Protein AF-A0A2V8FXN0-F1 (afdb_mono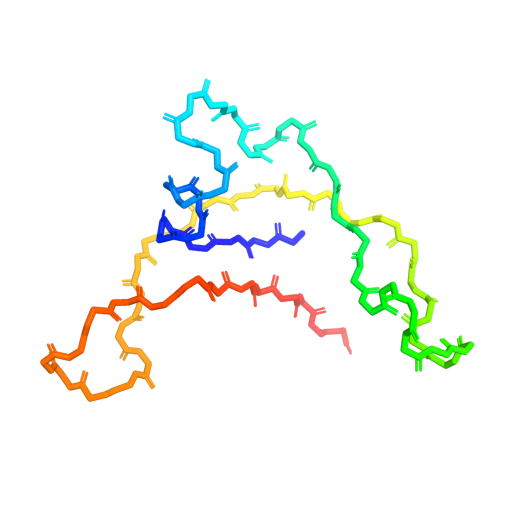mer_lite)

Foldseek 3Di:
DEKEPQQCCVPPVPHDLQVDWDFPCVVVDDVRGDDTHGHHYYDYFDCPDDPPDDGHIDDDDDDD

Radius of gyration: 13.01 Å; chains: 1; bounding box: 35×25×33 Å

Secondary structure (DSSP, 8-state):
-EEEHHHHHHH-TTS-GGG-EE-SSTTS-GGG----EE--EEE-----S-TTSPPPP-EE----

pLDDT: mean 91.87, std 6.37, range [66.19, 97.94]

Structure (mmCIF, N/CA/C/O backbone):
data_AF-A0A2V8FXN0-F1
#
_entry.id   AF-A0A2V8FXN0-F1
#
loop_
_atom_site.group_PDB
_atom_site.id
_atom_site.type_symbol
_atom_site.label_atom_id
_atom_site.label_alt_id
_atom_site.label_comp_id
_atom_site.label_asym_id
_atom_site.label_entity_id
_atom_site.label_seq_id
_atom_site.pdbx_PDB_ins_code
_atom_site.Cartn_x
_atom_site.Cartn_y
_atom_site.Cartn_z
_atom_site.occupancy
_atom_site.B_iso_or_equiv
_atom_site.auth_seq_id
_atom_site.auth_comp_id
_atom_site.auth_asym_id
_atom_site.auth_atom_id
_atom_site.pdbx_PDB_model_num
ATOM 1 N N . MET A 1 1 ? 0.419 4.053 -5.170 1.00 94.31 1 MET A N 1
ATOM 2 C CA . MET A 1 1 ? -0.149 2.697 -4.974 1.00 94.31 1 MET A CA 1
ATOM 3 C C . MET A 1 1 ? -1.255 2.778 -3.938 1.00 94.31 1 MET A C 1
ATOM 5 O O . MET A 1 1 ? -1.185 3.641 -3.072 1.00 94.31 1 MET A O 1
ATOM 9 N N . ILE A 1 2 ? -2.260 1.912 -4.029 1.00 96.81 2 ILE A N 1
ATOM 10 C CA . ILE A 1 2 ? -3.351 1.823 -3.047 1.00 96.81 2 ILE A CA 1
ATOM 11 C C . ILE A 1 2 ? -3.310 0.433 -2.402 1.00 96.81 2 ILE A C 1
ATOM 13 O O . ILE A 1 2 ? -2.983 -0.535 -3.085 1.00 96.81 2 ILE A O 1
ATOM 17 N N . ILE A 1 3 ? -3.630 0.322 -1.113 1.00 97.38 3 ILE A N 1
ATOM 18 C CA . ILE A 1 3 ? -3.729 -0.962 -0.393 1.00 97.38 3 ILE A CA 1
ATOM 19 C C . ILE A 1 3 ? -5.135 -1.158 0.187 1.00 97.38 3 ILE A C 1
ATOM 21 O O . ILE A 1 3 ? -5.882 -0.191 0.313 1.00 97.38 3 ILE A O 1
ATOM 25 N N . ASN A 1 4 ? -5.515 -2.381 0.558 1.00 97.69 4 ASN A N 1
ATOM 26 C CA . ASN A 1 4 ? -6.765 -2.610 1.293 1.00 97.69 4 ASN A CA 1
ATOM 27 C C . ASN A 1 4 ? -6.602 -2.503 2.821 1.00 97.69 4 ASN A C 1
ATOM 29 O O . ASN A 1 4 ? -5.491 -2.533 3.360 1.00 97.69 4 ASN A O 1
ATOM 33 N N . GLN A 1 5 ? -7.729 -2.410 3.532 1.00 97.56 5 GLN A N 1
ATOM 34 C CA . GLN A 1 5 ? -7.752 -2.333 4.994 1.00 97.56 5 GLN A CA 1
ATOM 35 C C . GLN A 1 5 ? -7.125 -3.566 5.666 1.00 97.56 5 GLN A C 1
ATOM 37 O O . GLN A 1 5 ? -6.456 -3.416 6.687 1.00 97.56 5 GLN A O 1
ATOM 42 N N . ALA A 1 6 ? -7.284 -4.769 5.107 1.00 97.50 6 ALA A N 1
ATOM 43 C CA . ALA A 1 6 ? -6.655 -5.979 5.636 1.00 97.50 6 ALA A CA 1
ATOM 44 C C . ALA A 1 6 ? -5.121 -5.878 5.647 1.00 97.50 6 ALA A C 1
ATOM 46 O O . ALA A 1 6 ? -4.482 -6.260 6.629 1.00 97.50 6 ALA A O 1
ATOM 47 N N . MET A 1 7 ? -4.523 -5.311 4.595 1.00 97.56 7 MET A N 1
ATOM 48 C CA . MET A 1 7 ? -3.085 -5.048 4.545 1.00 97.56 7 MET A CA 1
ATOM 49 C C . MET A 1 7 ? -2.670 -3.985 5.567 1.00 97.56 7 MET A C 1
ATOM 51 O O . MET A 1 7 ? -1.718 -4.207 6.315 1.00 97.56 7 MET A O 1
ATOM 55 N N . ALA A 1 8 ? -3.414 -2.876 5.645 1.00 97.94 8 ALA A N 1
ATOM 56 C CA . ALA A 1 8 ? -3.156 -1.805 6.607 1.00 97.94 8 ALA A CA 1
ATOM 57 C C . ALA A 1 8 ? -3.161 -2.328 8.054 1.00 97.94 8 ALA A C 1
ATOM 59 O O . ALA A 1 8 ? -2.183 -2.158 8.771 1.00 97.94 8 ALA A O 1
ATOM 60 N N . ARG A 1 9 ? -4.206 -3.065 8.460 1.00 97.00 9 ARG A N 1
ATOM 61 C CA . ARG A 1 9 ? -4.313 -3.639 9.814 1.00 97.00 9 ARG A CA 1
ATOM 62 C C . ARG A 1 9 ? -3.184 -4.615 10.138 1.00 97.00 9 ARG A C 1
ATOM 64 O O . ARG A 1 9 ? -2.712 -4.647 11.270 1.00 97.00 9 ARG A O 1
ATOM 71 N N . ARG A 1 10 ? -2.767 -5.428 9.163 1.00 97.00 10 ARG A N 1
ATOM 72 C CA . ARG A 1 10 ? -1.755 -6.470 9.376 1.00 97.00 10 ARG A CA 1
ATOM 73 C C . ARG A 1 10 ? -0.347 -5.902 9.539 1.00 97.00 10 ARG A C 1
ATOM 75 O O . ARG A 1 10 ? 0.397 -6.395 10.379 1.00 97.00 10 ARG A O 1
ATOM 82 N N . PHE A 1 11 ? 0.030 -4.930 8.713 1.00 96.69 11 PHE A N 1
ATOM 83 C CA . PHE A 1 11 ? 1.411 -4.435 8.655 1.00 96.69 11 PHE A CA 1
ATOM 84 C C . PHE A 1 11 ? 1.606 -3.084 9.355 1.00 96.69 11 PHE A C 1
ATOM 86 O O . PHE A 1 11 ? 2.722 -2.781 9.763 1.00 96.69 11 PHE A O 1
ATOM 93 N N . TRP A 1 12 ? 0.528 -2.329 9.582 1.00 97.62 12 TRP A N 1
ATOM 94 C CA . TRP A 1 12 ? 0.514 -1.076 10.340 1.00 97.62 12 TRP A CA 1
ATOM 95 C C . TRP A 1 12 ? -0.530 -1.113 11.471 1.00 97.62 12 TRP A C 1
ATOM 97 O O . TRP A 1 12 ? -1.417 -0.264 11.520 1.00 97.62 12 TRP A O 1
ATOM 107 N N . PRO A 1 13 ? -0.454 -2.062 12.426 1.00 96.31 13 PRO A N 1
ATOM 108 C CA . PRO A 1 13 ? -1.444 -2.161 13.506 1.00 96.31 13 PRO A CA 1
ATOM 109 C C . PRO A 1 13 ? -1.499 -0.912 14.404 1.00 96.31 13 PRO A C 1
ATOM 111 O O . PRO A 1 13 ? -2.503 -0.674 15.067 1.00 96.31 13 PRO A O 1
ATOM 114 N N . GLN A 1 14 ? -0.414 -0.133 14.441 1.00 95.94 14 GLN A N 1
ATOM 115 C CA . GLN A 1 14 ? -0.272 1.090 15.240 1.00 95.94 14 GLN A CA 1
ATOM 116 C C . GLN A 1 14 ? 0.303 2.259 14.420 1.00 95.94 14 GLN A C 1
ATOM 118 O O . GLN A 1 14 ? 0.695 3.273 14.991 1.00 95.94 14 GLN A O 1
ATOM 123 N N . GLY A 1 15 ? 0.416 2.103 13.098 1.00 94.75 15 GLY A N 1
ATOM 124 C CA . GLY A 1 15 ? 1.098 3.053 12.218 1.00 94.75 15 GLY A CA 1
ATOM 125 C C . GLY A 1 15 ? 0.181 3.610 11.138 1.00 94.75 15 GLY A C 1
ATOM 126 O O . GLY A 1 15 ? -0.894 3.071 10.883 1.00 94.75 15 GLY A O 1
ATOM 127 N N . ASP A 1 16 ? 0.634 4.675 10.481 1.00 96.81 16 ASP A N 1
ATOM 128 C CA . ASP A 1 16 ? -0.036 5.211 9.301 1.00 96.81 16 ASP A CA 1
ATOM 129 C C . ASP A 1 16 ? 0.619 4.657 8.024 1.00 96.81 16 ASP A C 1
ATOM 131 O O . ASP A 1 16 ? 1.740 5.057 7.697 1.00 96.81 16 ASP A O 1
ATOM 135 N N . PRO A 1 17 ? -0.056 3.769 7.269 1.00 97.38 17 PRO A N 1
ATOM 136 C CA . PRO A 1 17 ? 0.482 3.259 6.012 1.00 97.38 17 PRO A CA 1
ATOM 137 C C . PRO A 1 17 ? 0.711 4.360 4.973 1.00 97.38 17 PRO A C 1
ATOM 139 O O . PRO A 1 17 ? 1.527 4.179 4.075 1.00 97.38 17 PRO A O 1
ATOM 142 N N . LEU A 1 18 ? 0.015 5.498 5.060 1.00 97.75 18 LEU A N 1
ATOM 143 C CA . LEU A 1 18 ? 0.156 6.593 4.098 1.00 97.75 18 LEU A CA 1
ATOM 144 C C . LEU A 1 18 ? 1.475 7.355 4.244 1.00 97.75 18 LEU A C 1
ATOM 146 O O . LEU A 1 18 ? 1.835 8.109 3.343 1.00 97.75 18 LEU A O 1
ATOM 150 N N . SER A 1 19 ? 2.206 7.146 5.338 1.00 97.19 19 SER A N 1
ATOM 151 C CA . SER A 1 19 ? 3.521 7.748 5.571 1.00 97.19 19 SER A CA 1
ATOM 152 C C . SER A 1 19 ? 4.678 6.911 5.000 1.00 97.19 19 SER A C 1
ATOM 154 O O . SER A 1 19 ? 5.814 7.381 4.976 1.00 97.19 19 SER A O 1
ATOM 156 N N . ASP A 1 20 ? 4.395 5.711 4.475 1.00 96.62 20 ASP A N 1
ATOM 157 C CA . ASP A 1 20 ? 5.409 4.735 4.072 1.00 96.62 20 ASP A CA 1
ATOM 158 C C . ASP A 1 20 ? 5.505 4.507 2.552 1.00 96.62 20 ASP A C 1
ATOM 160 O O . ASP A 1 20 ? 4.565 4.701 1.769 1.00 96.62 20 ASP A O 1
ATOM 164 N N . GLN A 1 21 ? 6.677 4.018 2.134 1.00 95.44 21 GLN A N 1
ATOM 165 C CA . GLN A 1 21 ? 6.957 3.560 0.773 1.00 95.44 21 GLN A CA 1
ATOM 166 C C . GLN A 1 21 ? 7.325 2.080 0.772 1.00 95.44 21 GLN A C 1
ATOM 168 O O . GLN A 1 21 ? 8.130 1.626 1.585 1.00 95.44 21 GLN A O 1
ATOM 173 N N . LEU A 1 22 ? 6.788 1.323 -0.188 1.00 92.88 22 LEU A N 1
ATOM 174 C CA . LEU A 1 22 ? 7.107 -0.097 -0.341 1.00 92.88 22 LEU A CA 1
ATOM 175 C C . LEU A 1 22 ? 8.004 -0.341 -1.549 1.00 92.88 22 LEU A C 1
ATOM 177 O O . LEU A 1 22 ? 7.753 0.159 -2.643 1.00 92.88 22 LEU A O 1
ATOM 181 N N . THR A 1 23 ? 9.023 -1.176 -1.357 1.00 91.06 23 THR A N 1
ATOM 182 C CA . THR A 1 23 ? 9.790 -1.769 -2.459 1.00 91.06 23 THR A CA 1
ATOM 183 C C . THR A 1 23 ? 9.178 -3.119 -2.811 1.00 91.06 23 THR A C 1
ATOM 185 O O . THR A 1 23 ? 9.116 -4.011 -1.965 1.00 91.06 23 THR A O 1
ATOM 188 N N . ILE A 1 24 ? 8.746 -3.279 -4.058 1.00 87.56 24 ILE A N 1
ATOM 189 C CA . ILE A 1 24 ? 8.134 -4.513 -4.564 1.00 87.56 24 ILE A CA 1
ATOM 190 C C . ILE A 1 24 ? 9.215 -5.343 -5.265 1.00 87.56 24 ILE A C 1
ATOM 192 O O . ILE A 1 24 ? 10.125 -4.789 -5.873 1.00 87.56 24 ILE A O 1
ATOM 196 N N . GLY A 1 25 ? 9.158 -6.674 -5.139 1.00 85.19 25 GLY A N 1
ATOM 197 C CA . GLY A 1 25 ? 10.102 -7.563 -5.829 1.00 85.19 25 GLY A CA 1
ATOM 198 C C . GLY A 1 25 ? 11.528 -7.541 -5.267 1.00 85.19 25 GLY A C 1
ATOM 199 O O . GLY A 1 25 ? 12.467 -7.962 -5.947 1.00 85.19 25 GLY A O 1
ATOM 200 N N . ARG A 1 26 ? 11.729 -7.076 -4.023 1.00 84.50 26 ARG A N 1
ATOM 201 C CA . ARG A 1 26 ? 13.052 -7.100 -3.377 1.00 84.50 26 ARG A CA 1
ATOM 202 C C . ARG A 1 26 ? 13.589 -8.537 -3.352 1.00 84.50 26 ARG A C 1
ATOM 204 O O . ARG A 1 26 ? 13.016 -9.404 -2.707 1.00 84.50 26 ARG A O 1
ATOM 211 N N . GLY A 1 27 ? 14.703 -8.771 -4.046 1.00 84.44 27 GLY A N 1
ATOM 212 C CA . GLY A 1 27 ? 15.335 -10.093 -4.144 1.00 84.44 27 GLY A CA 1
ATOM 213 C C . GLY A 1 27 ? 14.828 -10.984 -5.286 1.00 84.44 27 GLY A C 1
ATOM 214 O O . GLY A 1 27 ? 15.406 -12.041 -5.502 1.00 84.44 27 GLY A O 1
ATOM 215 N N . ALA A 1 28 ? 13.835 -10.554 -6.072 1.00 87.31 28 ALA A N 1
ATOM 216 C CA . ALA A 1 28 ? 13.307 -11.322 -7.208 1.00 87.31 28 ALA A CA 1
ATOM 217 C C . ALA A 1 28 ? 14.181 -11.243 -8.482 1.00 87.31 28 ALA A C 1
ATOM 219 O O . ALA A 1 28 ? 13.849 -11.827 -9.509 1.00 87.31 28 ALA A O 1
ATOM 220 N N . GLY A 1 29 ? 15.316 -10.539 -8.424 1.00 86.38 29 GLY A N 1
ATOM 221 C CA . GLY A 1 29 ? 16.255 -10.374 -9.535 1.00 86.38 29 GLY A CA 1
ATOM 222 C C . GLY A 1 29 ? 16.163 -9.005 -10.226 1.00 86.38 29 GLY A C 1
ATOM 223 O O . GLY A 1 29 ? 15.326 -8.174 -9.873 1.00 86.38 29 GLY A O 1
ATOM 224 N N . PRO A 1 30 ? 17.057 -8.716 -11.192 1.00 83.94 30 PRO A N 1
ATOM 225 C CA . PRO A 1 30 ? 17.166 -7.395 -11.815 1.00 83.94 30 PRO A CA 1
ATOM 226 C C . PRO A 1 30 ? 15.898 -6.924 -12.530 1.00 83.94 30 PRO A C 1
ATOM 228 O O . PRO A 1 30 ? 15.581 -5.744 -12.452 1.00 83.94 30 PRO A O 1
ATOM 231 N N . ALA A 1 31 ? 15.168 -7.840 -13.172 1.00 84.56 31 ALA A N 1
ATOM 232 C CA . ALA A 1 31 ? 13.964 -7.527 -13.944 1.00 84.56 31 ALA A CA 1
ATOM 233 C C . ALA A 1 31 ? 12.788 -7.019 -13.088 1.00 84.56 31 ALA A C 1
ATOM 235 O O . ALA A 1 31 ? 11.874 -6.402 -13.619 1.00 84.56 31 ALA A O 1
ATOM 236 N N . PHE A 1 32 ? 12.824 -7.256 -11.774 1.00 81.12 32 PHE A N 1
ATOM 237 C CA . PHE A 1 32 ? 11.759 -6.891 -10.835 1.00 81.12 32 PHE A CA 1
ATOM 238 C C . PHE A 1 32 ? 12.180 -5.775 -9.872 1.00 81.12 32 PHE A C 1
ATOM 240 O O . PHE A 1 32 ? 11.491 -5.509 -8.889 1.00 81.12 32 PHE A O 1
ATOM 247 N N . ARG A 1 33 ? 13.334 -5.136 -10.115 1.00 83.50 33 ARG A N 1
ATOM 248 C CA . ARG A 1 33 ? 13.764 -3.977 -9.333 1.00 83.50 33 ARG A CA 1
ATOM 249 C C . ARG A 1 33 ? 12.981 -2.749 -9.770 1.00 83.50 33 ARG A C 1
ATOM 251 O O . ARG A 1 33 ? 13.285 -2.139 -10.789 1.00 83.50 33 ARG A O 1
ATOM 258 N N . GLU A 1 34 ? 12.023 -2.366 -8.944 1.00 83.62 34 GLU A N 1
ATOM 259 C CA . GLU A 1 34 ? 11.288 -1.116 -9.080 1.00 83.62 34 GLU A CA 1
ATOM 260 C C . GLU A 1 34 ? 11.708 -0.116 -7.992 1.00 83.62 34 GLU A C 1
ATOM 262 O O . GLU A 1 34 ? 12.087 -0.533 -6.890 1.00 83.62 34 GLU A O 1
ATOM 267 N N . PRO A 1 35 ? 11.647 1.202 -8.264 1.00 89.56 35 PRO A N 1
ATOM 268 C CA . PRO A 1 35 ? 11.808 2.198 -7.214 1.00 89.56 35 PRO A CA 1
ATOM 269 C C . PRO A 1 35 ? 10.714 2.033 -6.142 1.00 89.56 35 PRO A C 1
ATOM 271 O O . PRO A 1 35 ? 9.610 1.577 -6.461 1.00 89.56 35 PRO A O 1
ATOM 274 N N . PRO A 1 36 ? 10.982 2.419 -4.880 1.00 92.81 36 PRO A N 1
ATOM 275 C CA . PRO A 1 36 ? 9.963 2.422 -3.838 1.00 92.81 36 PRO A CA 1
ATOM 276 C C . PRO A 1 36 ? 8.713 3.199 -4.273 1.00 92.81 36 PRO A C 1
ATOM 278 O O . PRO A 1 36 ? 8.801 4.273 -4.869 1.00 92.81 36 PRO A O 1
ATOM 281 N N . ARG A 1 37 ? 7.533 2.646 -3.985 1.00 92.69 37 ARG A N 1
ATOM 282 C CA . ARG A 1 37 ? 6.238 3.229 -4.345 1.00 92.69 37 ARG A CA 1
ATOM 283 C C . ARG A 1 37 ? 5.539 3.764 -3.097 1.00 92.69 37 ARG A C 1
ATOM 285 O O . ARG A 1 37 ? 5.333 3.020 -2.140 1.00 92.69 37 ARG A O 1
ATOM 292 N N . GLN A 1 38 ? 5.109 5.023 -3.151 1.00 96.31 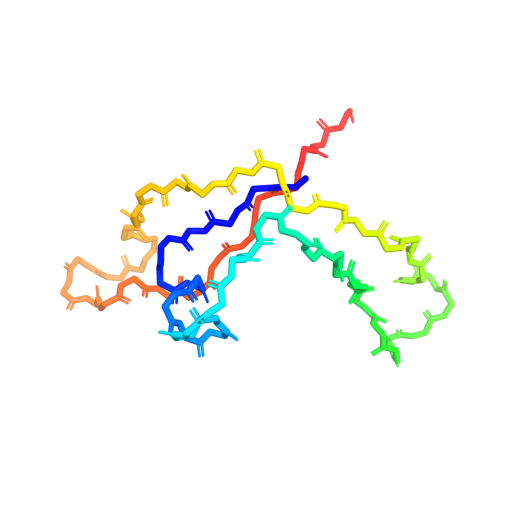38 GLN A N 1
ATOM 293 C CA . GLN A 1 38 ? 4.288 5.650 -2.113 1.00 96.31 38 GLN A CA 1
ATOM 294 C C . GLN A 1 38 ? 2.905 4.997 -2.028 1.00 96.31 38 GLN A C 1
ATOM 296 O O . GLN A 1 38 ? 2.223 4.800 -3.050 1.00 96.31 38 GLN A O 1
ATOM 301 N N . ILE A 1 39 ? 2.473 4.697 -0.805 1.00 96.94 39 ILE A N 1
ATOM 302 C CA . ILE A 1 39 ? 1.077 4.375 -0.518 1.00 96.94 39 ILE A CA 1
ATOM 303 C C . ILE A 1 39 ? 0.313 5.702 -0.461 1.00 96.94 39 ILE A C 1
ATOM 305 O O . ILE A 1 39 ? 0.647 6.584 0.321 1.00 96.94 39 ILE A O 1
ATOM 309 N N . ILE A 1 40 ? -0.687 5.863 -1.327 1.00 97.00 40 ILE A N 1
ATOM 310 C CA . ILE A 1 40 ? -1.457 7.114 -1.469 1.00 97.00 40 ILE A CA 1
ATOM 311 C C . ILE A 1 40 ? -2.925 6.958 -1.064 1.00 97.00 40 ILE A C 1
ATOM 313 O O . ILE A 1 40 ? -3.701 7.901 -1.172 1.00 97.00 40 ILE A O 1
ATOM 317 N N . GLY A 1 41 ? -3.331 5.762 -0.643 1.00 97.19 41 GLY A N 1
ATOM 318 C CA . GLY A 1 41 ? -4.704 5.507 -0.240 1.00 97.19 41 GLY A CA 1
ATOM 319 C C . GLY A 1 41 ? -4.906 4.109 0.323 1.00 97.19 41 GLY A C 1
ATOM 320 O O . GLY A 1 41 ? -4.174 3.171 -0.010 1.00 97.19 41 GLY A O 1
ATOM 321 N N . VAL A 1 42 ? -5.943 3.992 1.149 1.00 97.88 42 VAL A N 1
ATOM 322 C CA . VAL A 1 42 ? -6.452 2.729 1.680 1.00 97.88 42 VAL A CA 1
ATOM 323 C C . VAL A 1 42 ? -7.905 2.582 1.243 1.00 97.88 42 VAL A C 1
ATOM 325 O O . VAL A 1 42 ? -8.713 3.478 1.471 1.00 97.88 42 VAL A O 1
ATOM 328 N N . VAL A 1 43 ? -8.237 1.460 0.612 1.00 97.44 43 VAL A N 1
ATOM 329 C CA . VAL A 1 43 ? -9.607 1.127 0.191 1.00 97.44 43 VAL A CA 1
ATOM 330 C C . VAL A 1 43 ? -10.205 0.045 1.079 1.00 97.44 43 VAL A C 1
ATOM 332 O O . VAL A 1 43 ? -9.479 -0.734 1.699 1.00 97.44 43 VAL A O 1
ATOM 335 N N . SER A 1 44 ? -11.536 -0.021 1.123 1.00 96.75 44 SER A N 1
ATOM 336 C CA . SER A 1 44 ? -12.257 -1.109 1.784 1.00 96.75 44 SER A CA 1
ATOM 337 C C . SER A 1 44 ? -11.864 -2.476 1.230 1.00 96.75 44 SER A C 1
ATOM 339 O O . SER A 1 44 ? -11.414 -2.622 0.091 1.00 96.75 44 SER A O 1
ATOM 341 N N . ASP A 1 45 ? -12.037 -3.489 2.066 1.00 96.19 45 ASP A N 1
ATOM 342 C CA . ASP A 1 45 ? -11.717 -4.859 1.711 1.00 96.19 45 ASP A CA 1
ATOM 343 C C . ASP A 1 45 ? -12.636 -5.414 0.612 1.00 96.19 45 ASP A C 1
ATOM 345 O O . ASP A 1 45 ? -13.856 -5.258 0.659 1.00 96.19 45 ASP A O 1
ATOM 349 N N . VAL A 1 46 ? -12.041 -6.118 -0.353 1.00 92.25 46 VAL A N 1
ATOM 350 C CA . VAL A 1 46 ? -12.754 -6.841 -1.413 1.00 92.25 46 VAL A CA 1
ATOM 351 C C . VAL A 1 46 ? -12.575 -8.337 -1.183 1.00 92.25 46 VAL A C 1
ATOM 353 O O . VAL A 1 46 ? -11.454 -8.819 -1.006 1.00 92.25 46 VAL A O 1
ATOM 356 N N . ARG A 1 47 ? -13.677 -9.092 -1.210 1.00 88.38 47 ARG A N 1
ATOM 357 C CA . ARG A 1 47 ? -13.636 -10.559 -1.199 1.00 88.38 47 ARG A CA 1
ATOM 358 C C . ARG A 1 47 ? -13.320 -11.058 -2.607 1.00 88.38 47 ARG A C 1
ATOM 360 O O . ARG A 1 47 ? -14.222 -11.292 -3.399 1.00 88.38 47 ARG A O 1
ATOM 367 N N . ASN A 1 48 ? -12.030 -11.169 -2.916 1.00 82.81 48 ASN A N 1
ATOM 368 C CA . ASN A 1 48 ? -11.540 -11.684 -4.202 1.00 82.81 48 ASN A CA 1
ATOM 369 C C . ASN A 1 48 ? -11.325 -13.217 -4.203 1.00 82.81 48 ASN A C 1
ATOM 371 O O . ASN A 1 48 ? -10.908 -13.787 -5.205 1.00 82.81 48 ASN A O 1
ATOM 375 N N . GLY A 1 49 ? -11.556 -13.872 -3.059 1.00 84.44 49 GLY A N 1
ATOM 376 C CA . GLY A 1 49 ? -11.558 -15.330 -2.897 1.00 84.44 49 GLY A CA 1
ATOM 377 C C . GLY A 1 49 ? -12.980 -15.882 -2.770 1.00 84.44 49 GLY A C 1
ATOM 378 O O . GLY A 1 49 ? -13.929 -15.306 -3.303 1.00 84.44 49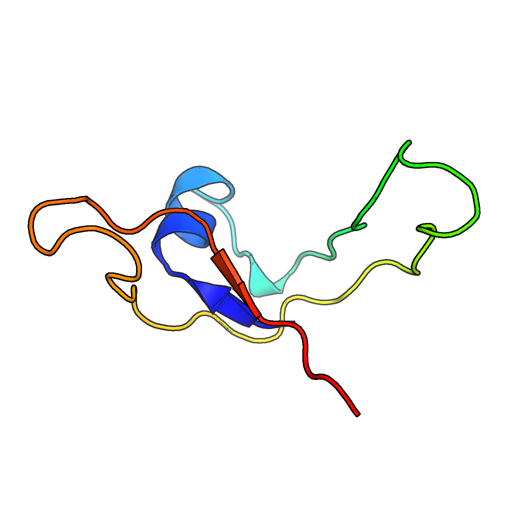 GLY A O 1
ATOM 379 N N . ALA A 1 50 ? -13.146 -16.982 -2.033 1.00 86.44 50 ALA A N 1
ATOM 380 C CA . ALA A 1 50 ? -14.480 -17.494 -1.723 1.00 86.44 50 ALA A CA 1
ATOM 381 C C . ALA A 1 50 ? -15.266 -16.505 -0.837 1.00 86.44 50 ALA A C 1
ATOM 383 O O . ALA A 1 50 ? -14.691 -15.718 -0.082 1.00 86.44 50 ALA A O 1
ATOM 384 N N . LEU A 1 51 ? -16.599 -16.532 -0.932 1.00 86.50 51 LEU A N 1
ATOM 385 C CA . LEU A 1 51 ? -17.464 -15.572 -0.234 1.00 86.50 51 LEU A CA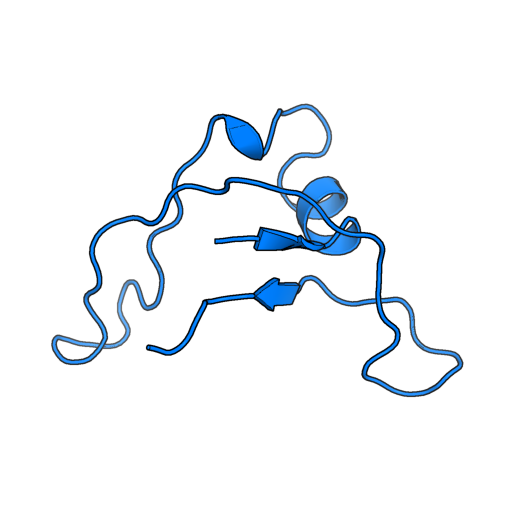 1
ATOM 386 C C . LEU A 1 51 ? -17.369 -15.660 1.294 1.00 86.50 51 LEU A C 1
ATOM 388 O O . LEU A 1 51 ? -17.688 -14.686 1.970 1.00 86.50 51 LEU A O 1
ATOM 392 N N . ASP A 1 52 ? -16.940 -16.791 1.838 1.00 91.19 52 ASP A N 1
ATOM 393 C CA . ASP A 1 52 ? -16.734 -17.055 3.263 1.00 91.19 52 ASP A CA 1
ATOM 394 C C . ASP A 1 52 ? -15.305 -16.751 3.738 1.00 91.19 52 ASP A C 1
ATOM 396 O O . ASP A 1 52 ? -15.055 -16.691 4.939 1.00 91.19 52 ASP A O 1
ATOM 400 N N . GLN A 1 53 ? -14.370 -16.495 2.821 1.00 91.38 53 GLN A N 1
ATOM 401 C CA . GLN A 1 53 ? -12.992 -16.181 3.174 1.00 91.38 53 GLN A CA 1
ATOM 402 C C . GLN A 1 53 ? -12.846 -14.735 3.648 1.00 91.38 53 GLN A C 1
ATOM 404 O O . GLN A 1 53 ? -13.478 -13.799 3.132 1.00 91.38 53 GLN A O 1
ATOM 409 N N . GLU A 1 54 ? -11.970 -14.551 4.635 1.00 91.50 54 GLU A N 1
ATOM 410 C CA . GLU A 1 54 ? -11.550 -13.225 5.063 1.00 91.50 54 GLU A CA 1
ATOM 411 C C . GLU A 1 54 ? -10.713 -12.543 3.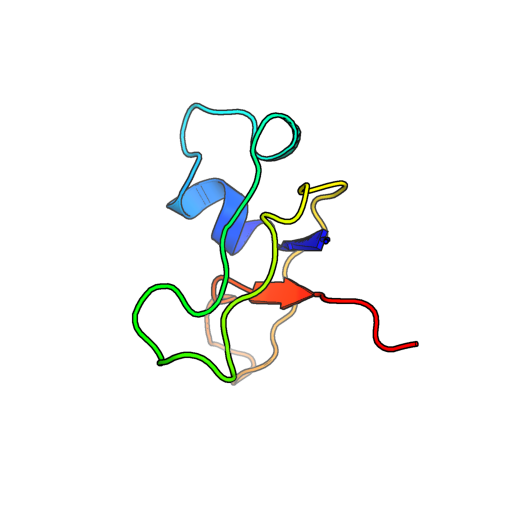968 1.00 91.50 54 GLU A C 1
ATOM 413 O O . GLU A 1 54 ? -9.855 -13.186 3.345 1.00 91.50 54 GLU A O 1
ATOM 418 N N . PRO A 1 55 ? -10.920 -11.233 3.738 1.00 94.31 55 PRO A N 1
ATOM 419 C CA . PRO A 1 55 ? -10.120 -10.466 2.794 1.00 94.31 55 PRO A CA 1
ATOM 420 C C . PRO A 1 55 ? -8.623 -10.537 3.104 1.00 94.31 55 PRO A C 1
ATOM 422 O O . PRO A 1 55 ? -8.185 -10.267 4.222 1.00 94.31 55 PRO A O 1
ATOM 425 N N . GLN A 1 56 ? -7.826 -10.866 2.090 1.00 95.31 56 GLN A N 1
ATOM 426 C CA . GLN A 1 56 ? -6.374 -10.961 2.219 1.00 95.31 56 GLN A CA 1
ATOM 427 C C . GLN A 1 56 ? -5.692 -9.616 1.932 1.00 95.31 56 GLN A C 1
ATOM 429 O O . GLN A 1 56 ? -6.231 -8.806 1.168 1.00 95.31 56 GLN A O 1
ATOM 434 N N . PRO A 1 57 ? -4.498 -9.358 2.499 1.00 96.06 57 PRO A N 1
ATOM 435 C CA . PRO A 1 57 ? -3.698 -8.188 2.154 1.00 96.06 57 PRO A CA 1
ATOM 436 C C . PRO A 1 57 ? -3.505 -8.054 0.640 1.00 96.06 57 PRO A C 1
ATOM 438 O O . PRO A 1 57 ? -2.997 -8.970 -0.002 1.00 96.06 57 PRO A O 1
ATOM 441 N N . THR A 1 58 ? -3.922 -6.921 0.075 1.00 95.75 58 THR A N 1
ATOM 442 C CA . THR A 1 58 ? -3.927 -6.689 -1.375 1.00 95.75 58 THR A CA 1
ATOM 443 C C . THR A 1 58 ? -3.404 -5.292 -1.700 1.00 95.75 58 THR A C 1
ATOM 445 O O . THR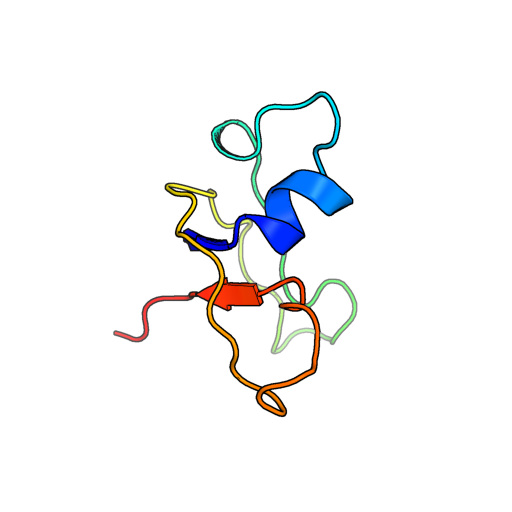 A 1 58 ? -3.790 -4.313 -1.057 1.00 95.75 58 THR A O 1
ATOM 448 N N . MET A 1 59 ? -2.556 -5.206 -2.729 1.00 94.81 59 MET A N 1
ATOM 449 C CA . MET A 1 59 ? -2.042 -3.958 -3.297 1.00 94.81 59 MET A CA 1
ATOM 450 C C . MET A 1 59 ? -2.570 -3.750 -4.720 1.00 94.81 59 MET A C 1
ATOM 452 O O . MET A 1 59 ? -2.604 -4.682 -5.521 1.00 94.81 59 MET A O 1
ATOM 456 N N . TYR A 1 60 ? -2.937 -2.513 -5.042 1.00 93.81 60 TYR A N 1
ATOM 457 C CA . TYR A 1 60 ? -3.398 -2.085 -6.358 1.00 93.81 60 TYR A CA 1
ATOM 458 C C . TYR A 1 60 ? -2.367 -1.142 -6.976 1.00 93.81 60 TYR A C 1
ATOM 460 O O . TYR A 1 60 ? -2.043 -0.075 -6.431 1.00 93.81 60 TYR A O 1
ATOM 468 N N . ILE A 1 61 ? -1.848 -1.550 -8.131 1.00 89.25 61 ILE A N 1
ATOM 469 C CA . ILE A 1 61 ? -0.822 -0.832 -8.881 1.00 89.25 61 ILE A CA 1
ATOM 470 C C . ILE A 1 61 ? -1.448 -0.395 -10.209 1.00 89.25 61 ILE A C 1
ATOM 472 O O . ILE A 1 61 ? -1.817 -1.264 -10.997 1.00 89.25 61 ILE A O 1
ATOM 476 N N . PRO A 1 62 ? -1.582 0.918 -10.476 1.00 80.69 62 PRO A N 1
ATOM 477 C CA . PRO A 1 62 ? -2.052 1.392 -11.771 1.00 80.69 62 PRO A CA 1
ATOM 478 C C . PRO A 1 62 ? -1.175 0.837 -12.897 1.00 80.69 62 PRO A C 1
ATOM 480 O O . PRO A 1 62 ? 0.054 0.910 -12.819 1.00 80.69 62 PRO A O 1
ATOM 483 N N . GLN A 1 63 ? -1.811 0.264 -13.915 1.00 78.31 63 GLN A N 1
ATOM 484 C CA . GLN A 1 63 ? -1.180 -0.023 -15.199 1.00 78.31 63 GLN A CA 1
ATOM 485 C C . GLN A 1 63 ? -1.459 1.173 -16.113 1.00 78.31 63 GLN A C 1
ATOM 487 O O . GLN A 1 63 ? -2.589 1.668 -16.129 1.00 78.31 63 GLN A O 1
ATOM 492 N N . ALA A 1 64 ? -0.417 1.669 -16.778 1.00 66.19 64 ALA A N 1
ATOM 493 C CA . ALA A 1 64 ? -0.514 2.711 -17.796 1.00 66.19 64 ALA A CA 1
ATOM 494 C C . ALA A 1 64 ? -0.641 2.069 -19.178 1.00 66.19 64 ALA A C 1
ATOM 496 O O . ALA A 1 64 ? -0.008 1.004 -19.370 1.00 66.19 64 ALA A O 1
#

Sequence (64 aa):
MIINQAMARRFWPQGDPLSDQLTIGRGAGPAFREPPRQIIGVVSDVRNGALDQEPQPTMYIPQA